Protein AF-0000000066467054 (afdb_homodimer)

InterPro domains:
  IPR029071 Ubiquitin-like domain superfamily [SSF54236] (4-83)

Secondary structure (DSSP, 8-state):
--------------EEEEEEEEEEEEEEEEEETT---TTHHHHHHHHHT--GGGEEEEETTEEPPTT--HHHHT--SEEEEEEEE----/--------------EEEEEEEEEEEEEEEEEETT---TTHHHHHHHHHT--GGGEEEEETTEEPPTT--HHHHT--SEEEEEEEE----

Foldseek 3Di:
DPPCCPVPPVPPDDDDDDDDDDDDPDDDDDDDQQDFCLCVLVVVCVVVVHDSVQKFKDFPNHGGDRNDGNVNVVHDDDGDIDMGRHDPD/DPPCCPVPPVPPDDDDDDDDDDDDPDDDDDDDQQDFCLCVLVVVCVVVVHDSVQKFKAFPPHGGDRNDGNVNVVHDDDGDIDMGRHPPD

pLDDT: mean 84.74, std 17.09, range [35.56, 97.69]

Radius of gyration: 24.25 Å; Cα contacts (8 Å, |Δi|>4): 343; chains: 2; bounding box: 46×92×59 Å

Solvent-accessible surface area (backbone atoms only — not comparable to full-atom values): 9944 Å² total; per-residue (Å²): 132,83,81,72,70,69,65,70,70,68,76,76,75,51,56,26,41,33,35,32,34,28,42,35,72,59,54,73,43,82,38,47,32,80,42,59,47,53,53,46,40,50,54,49,16,67,65,60,40,28,63,41,91,32,42,46,50,24,49,90,84,34,75,67,52,49,80,37,20,38,50,80,71,66,53,65,55,68,43,72,34,40,34,40,45,48,66,80,115,134,83,79,71,70,70,65,70,70,68,76,77,75,50,57,27,40,35,35,33,34,29,40,36,69,57,54,74,46,81,39,49,33,80,41,58,48,54,54,47,40,51,54,50,18,66,64,59,40,29,63,41,90,31,41,46,51,25,48,90,85,34,74,68,54,49,81,38,20,36,51,80,72,67,53,66,55,68,42,72,33,39,35,42,47,48,68,82,115

Organism: Caenorhabditis elegans (NCBI:txid6239)

Structure (mmCIF, N/CA/C/O backbone):
data_AF-0000000066467054-model_v1
#
loop_
_entity.id
_entity.type
_entity.pdbx_description
1 polymer 'Ubiquitin-like domain-containing protein'
#
loop_
_atom_site.group_PDB
_atom_site.id
_atom_site.type_symbol
_atom_site.label_atom_id
_atom_site.label_alt_id
_atom_site.label_comp_id
_atom_site.label_asym_id
_atom_site.label_entity_id
_atom_site.label_seq_id
_atom_site.pdbx_PDB_ins_code
_atom_site.Cartn_x
_atom_site.Cartn_y
_atom_site.Cartn_z
_atom_site.occupancy
_atom_site.B_iso_or_equiv
_atom_site.auth_seq_id
_atom_site.auth_comp_id
_atom_site.auth_asym_id
_atom_site.auth_atom_id
_atom_site.pdbx_PDB_model_num
ATOM 1 N N . MET A 1 1 ? -19.359 41.75 40.938 1 35.56 1 MET A N 1
ATOM 2 C CA . MET A 1 1 ? -19.5 40.594 40.094 1 35.56 1 MET A CA 1
ATOM 3 C C . MET A 1 1 ? -18.547 40.656 38.906 1 35.56 1 MET A C 1
ATOM 5 O O . MET A 1 1 ? -18.688 41.5 38.031 1 35.56 1 MET A O 1
ATOM 9 N N . SER A 1 2 ? -17.188 40.5 39.062 1 42.38 2 SER A N 1
ATOM 10 C CA . SER A 1 2 ? -16.062 40.438 38.125 1 42.38 2 SER A CA 1
ATOM 11 C C . SER A 1 2 ? -16.375 39.469 37 1 42.38 2 SER A C 1
ATOM 13 O O . SER A 1 2 ? -16.672 38.281 37.25 1 42.38 2 SER A O 1
ATOM 15 N N . ASN A 1 3 ? -17.141 39.812 35.906 1 42.34 3 ASN A N 1
ATOM 16 C CA . ASN A 1 3 ? -17.328 39.062 34.688 1 42.34 3 ASN A CA 1
ATOM 17 C C . ASN A 1 3 ? -16 38.438 34.219 1 42.34 3 ASN A C 1
ATOM 19 O O . ASN A 1 3 ? -15.141 39.156 33.688 1 42.34 3 ASN A O 1
ATOM 23 N N . ASN A 1 4 ? -15.359 37.688 34.938 1 46.06 4 ASN A N 1
ATOM 24 C CA . ASN A 1 4 ? -14.281 36.812 34.5 1 46.06 4 ASN A CA 1
ATOM 25 C C . ASN A 1 4 ? -14.617 36.156 33.156 1 46.06 4 ASN A C 1
ATOM 27 O O . ASN A 1 4 ? -15.273 35.094 33.125 1 46.06 4 ASN A O 1
ATOM 31 N N . ARG A 1 5 ? -14.984 36.844 32.125 1 46.72 5 ARG A N 1
ATOM 32 C CA . ARG A 1 5 ? -14.977 36.281 30.781 1 46.72 5 ARG A CA 1
ATOM 33 C C . ARG A 1 5 ? -13.711 35.469 30.547 1 46.72 5 ARG A C 1
ATOM 35 O O . ARG A 1 5 ? -12.625 36.031 30.375 1 46.72 5 ARG A O 1
ATOM 42 N N . ARG A 1 6 ? -13.383 34.531 31.375 1 46.06 6 ARG A N 1
ATOM 43 C CA . ARG A 1 6 ? -12.445 33.531 30.828 1 46.06 6 ARG A CA 1
ATOM 44 C C . ARG A 1 6 ? -12.633 33.375 29.328 1 46.06 6 ARG A C 1
ATOM 46 O O . ARG A 1 6 ? -13.656 32.875 28.875 1 46.06 6 ARG A O 1
ATOM 53 N N . GLY A 1 7 ? -12.383 34.406 28.578 1 43.75 7 GLY A N 1
ATOM 54 C CA . GLY A 1 7 ? -12.336 34.25 27.125 1 43.75 7 GLY A CA 1
ATOM 55 C C . GLY A 1 7 ? -12 32.844 26.703 1 43.75 7 GLY A C 1
ATOM 56 O O . GLY A 1 7 ? -10.992 32.281 27.141 1 43.75 7 GLY A O 1
ATOM 57 N N . ILE A 1 8 ? -12.914 31.938 26.719 1 48.22 8 ILE A N 1
ATOM 58 C CA . ILE A 1 8 ? -12.672 30.688 25.984 1 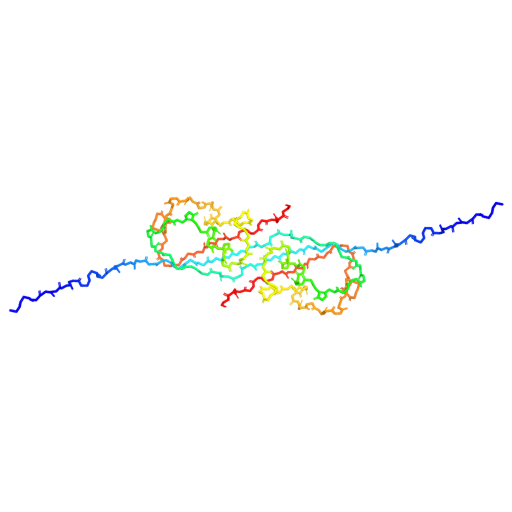48.22 8 ILE A CA 1
ATOM 59 C C . ILE A 1 8 ? -11.641 30.938 24.875 1 48.22 8 ILE A C 1
ATOM 61 O O . ILE A 1 8 ? -11.891 31.703 23.953 1 48.22 8 ILE A O 1
ATOM 65 N N . VAL A 1 9 ? -10.461 31.375 25.188 1 51.81 9 VAL A N 1
ATOM 66 C CA . VAL A 1 9 ? -9.461 31.281 24.125 1 51.81 9 VAL A CA 1
ATOM 67 C C . VAL A 1 9 ? -9.883 30.219 23.109 1 51.81 9 VAL A C 1
ATOM 69 O O . VAL A 1 9 ? -10 29.047 23.438 1 51.81 9 VAL A O 1
ATOM 72 N N . LYS A 1 10 ? -11 30.422 22.406 1 52.56 10 LYS A N 1
ATOM 73 C CA . LYS A 1 10 ? -11.32 29.578 21.25 1 52.56 10 LYS A CA 1
ATOM 74 C C . LYS A 1 10 ? -10.062 29 20.625 1 52.56 10 LYS A C 1
ATOM 76 O O . LYS A 1 10 ? -9.219 29.75 20.125 1 52.56 10 LYS A O 1
ATOM 81 N N . ASN A 1 11 ? -9.297 28.25 21.281 1 58.69 11 ASN A N 1
ATOM 82 C CA . ASN A 1 11 ? -8.227 27.484 20.641 1 58.69 11 ASN A CA 1
ATOM 83 C C . ASN A 1 11 ? -8.508 27.25 19.156 1 58.69 11 ASN A C 1
ATOM 85 O O . ASN A 1 11 ? -9.375 26.453 18.797 1 58.69 11 ASN A O 1
ATOM 89 N N . ASN A 1 12 ? -8.578 28.391 18.344 1 69.94 12 ASN A N 1
ATOM 90 C CA . ASN A 1 12 ? -8.773 28.406 16.906 1 69.94 12 ASN A CA 1
ATOM 91 C C . ASN A 1 12 ? -7.887 27.391 16.203 1 69.94 12 ASN A C 1
ATOM 93 O O . ASN A 1 12 ? -7.148 27.734 15.281 1 69.94 12 ASN A O 1
ATOM 97 N N . MET A 1 13 ? -7.715 26.359 16.828 1 85.69 13 MET A N 1
ATOM 98 C CA . MET A 1 13 ? -6.93 25.344 16.141 1 85.69 13 MET A CA 1
ATOM 99 C C . MET A 1 13 ? -7.602 24.922 14.836 1 85.69 13 MET A C 1
ATOM 101 O O . MET A 1 13 ? -8.789 24.609 14.82 1 85.69 13 MET A O 1
ATOM 105 N N . ARG A 1 14 ? -6.938 25.297 13.719 1 92.69 14 ARG A N 1
ATOM 106 C CA . ARG A 1 14 ? -7.398 24.844 12.406 1 92.69 14 ARG A CA 1
ATOM 107 C C . ARG A 1 14 ? -6.773 23.516 12.031 1 92.69 14 ARG A C 1
ATOM 109 O O . ARG A 1 14 ? -5.59 23.281 12.281 1 92.69 14 ARG A O 1
ATOM 116 N N . PHE A 1 15 ? -7.594 22.688 11.578 1 95.19 15 PHE A N 1
ATOM 117 C CA . PHE A 1 15 ? -7.145 21.359 11.188 1 95.19 15 PHE A CA 1
ATOM 118 C C . PHE A 1 15 ? -7.309 21.156 9.68 1 95.19 15 PHE A C 1
ATOM 120 O O . PHE A 1 15 ? -8.195 21.75 9.062 1 95.19 15 PHE A O 1
ATOM 127 N N . VAL A 1 16 ? -6.422 20.453 9.164 1 96.81 16 VAL A N 1
ATOM 128 C CA . VAL A 1 16 ? -6.469 20.062 7.766 1 96.81 16 VAL A CA 1
ATOM 129 C C . VAL A 1 16 ? -6.719 18.547 7.664 1 96.81 16 VAL A C 1
ATOM 131 O O . VAL A 1 16 ? -6.113 17.766 8.398 1 96.81 16 VAL A O 1
ATOM 134 N N . HIS A 1 17 ? -7.684 18.203 6.852 1 96.38 17 HIS A N 1
ATOM 135 C CA . HIS A 1 17 ? -7.98 16.812 6.535 1 96.38 17 HIS A CA 1
ATOM 136 C C . HIS A 1 17 ? -7.105 16.312 5.391 1 96.38 17 HIS A C 1
ATOM 138 O O . HIS A 1 17 ? -7.258 16.75 4.246 1 96.38 17 HIS A O 1
ATOM 144 N N . ILE A 1 18 ? -6.184 15.461 5.727 1 95.25 18 ILE A N 1
ATOM 145 C CA . ILE A 1 18 ? -5.309 14.93 4.688 1 95.25 18 ILE A CA 1
ATOM 146 C C . ILE A 1 18 ? -5.781 13.539 4.277 1 95.25 18 ILE A C 1
ATOM 148 O O . ILE A 1 18 ? -5.977 12.664 5.125 1 95.25 18 ILE A O 1
ATOM 152 N N . LYS A 1 19 ? -5.988 13.391 3.049 1 93.5 19 LYS A N 1
ATOM 153 C CA . LYS A 1 19 ? -6.316 12.102 2.447 1 93.5 19 LYS A CA 1
ATOM 154 C C . LYS A 1 19 ? -5.09 11.477 1.78 1 93.5 19 LYS A C 1
ATOM 156 O O . LYS A 1 19 ? -4.367 12.148 1.046 1 93.5 19 LYS A O 1
ATOM 161 N N . PHE A 1 20 ? -4.844 10.172 2.09 1 92.38 20 PHE A N 1
ATOM 162 C CA . PHE A 1 20 ? -3.707 9.469 1.506 1 92.38 20 PHE A CA 1
ATOM 163 C C . PHE A 1 20 ? -4.168 8.484 0.44 1 92.38 20 PHE A C 1
ATOM 165 O O . PHE A 1 20 ? -5.059 7.664 0.686 1 92.38 20 PHE A O 1
ATOM 172 N N . PHE A 1 21 ? -3.514 8.594 -0.689 1 89.19 21 PHE A N 1
ATOM 173 C CA . PHE A 1 21 ? -3.662 7.625 -1.769 1 89.19 21 PHE A CA 1
ATOM 174 C C . PHE A 1 21 ? -2.328 6.961 -2.09 1 89.19 21 PHE A C 1
ATOM 176 O O . PHE A 1 21 ? -1.274 7.598 -1.991 1 89.19 21 PHE A O 1
ATOM 183 N N . GLY A 1 22 ? -2.451 5.762 -2.41 1 85 22 GLY A N 1
ATOM 184 C CA . GLY A 1 22 ? -1.172 5.109 -2.643 1 85 22 GLY A CA 1
ATOM 185 C C . GLY A 1 22 ? -1.218 4.086 -3.762 1 85 22 GLY A C 1
ATOM 186 O O . GLY A 1 22 ? -2.299 3.654 -4.172 1 85 22 GLY A O 1
ATOM 187 N N . THR A 1 23 ? -0.08 3.932 -4.32 1 81.81 23 THR A N 1
ATOM 188 C CA . THR A 1 23 ? 0.139 2.881 -5.309 1 81.81 23 THR A CA 1
ATOM 189 C C . THR A 1 23 ? 1.236 1.926 -4.848 1 81.81 23 THR A C 1
ATOM 191 O O . THR A 1 23 ? 2.139 2.318 -4.105 1 81.81 23 THR A O 1
ATOM 194 N N . LEU A 1 24 ? 0.885 0.773 -4.871 1 76.75 24 LEU A N 1
ATOM 195 C CA . LEU A 1 24 ? 1.879 -0.29 -4.773 1 76.75 24 LEU A CA 1
ATOM 196 C C . LEU A 1 24 ? 2.287 -0.78 -6.16 1 76.75 24 LEU A C 1
ATOM 198 O O . LEU A 1 24 ? 1.43 -1.106 -6.984 1 76.75 24 LEU A O 1
ATOM 202 N N . GLU A 1 25 ? 3.625 -0.386 -6.555 1 72.38 25 GLU A N 1
ATOM 203 C CA . GLU A 1 25 ? 4.07 -0.904 -7.844 1 72.38 25 GLU A CA 1
ATOM 204 C C . GLU A 1 25 ? 5.086 -2.029 -7.668 1 72.38 25 GLU A C 1
ATOM 206 O O . GLU A 1 25 ? 6.082 -1.866 -6.965 1 72.38 25 GLU A O 1
ATOM 211 N N . VAL A 1 26 ? 4.918 -3.299 -8.055 1 67.69 26 VAL A N 1
ATOM 212 C CA . VAL A 1 26 ? 5.215 -4.586 -8.68 1 67.69 26 VAL A CA 1
ATOM 213 C C . VAL A 1 26 ? 5.738 -5.559 -7.621 1 67.69 26 VAL A C 1
ATOM 215 O O . VAL A 1 26 ? 6.852 -5.398 -7.117 1 67.69 26 VAL A O 1
ATOM 218 N N . LEU A 1 27 ? 5.43 -6.059 -6.562 1 80.19 27 LEU A N 1
ATOM 219 C CA . LEU A 1 27 ? 5.836 -7.301 -5.918 1 80.19 27 LEU A CA 1
ATOM 220 C C . LEU A 1 27 ? 5.641 -8.484 -6.852 1 80.19 27 LEU A C 1
ATOM 222 O O . LEU A 1 27 ? 4.668 -8.539 -7.609 1 80.19 27 LEU A O 1
ATOM 226 N N . HIS A 1 28 ? 6.633 -9.266 -6.938 1 89.31 28 HIS A N 1
ATOM 227 C CA . HIS A 1 28 ? 6.559 -10.43 -7.812 1 89.31 28 HIS A CA 1
ATOM 228 C C . HIS A 1 28 ? 6.535 -11.727 -7 1 89.31 28 HIS A C 1
ATOM 230 O O . HIS A 1 28 ? 7.043 -11.766 -5.879 1 89.31 28 HIS A O 1
ATOM 236 N N . SER A 1 29 ? 5.895 -12.602 -7.59 1 92.69 29 SER A N 1
ATOM 237 C CA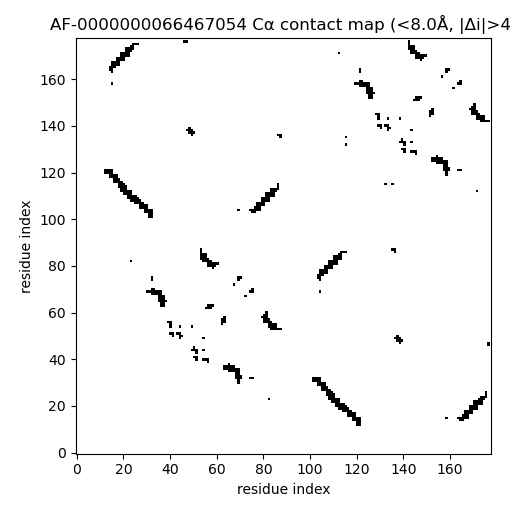 . SER A 1 29 ? 5.953 -13.969 -7.074 1 92.69 29 SER A CA 1
ATOM 238 C C . SER A 1 29 ? 6.098 -14.984 -8.203 1 92.69 29 SER A C 1
ATOM 240 O O . SER A 1 29 ? 5.488 -14.828 -9.266 1 92.69 29 SER A O 1
ATOM 242 N N . HIS A 1 30 ? 6.992 -15.898 -7.945 1 95.25 30 HIS A N 1
ATOM 243 C CA . HIS A 1 30 ? 7.059 -17.047 -8.836 1 95.25 30 HIS A CA 1
ATOM 244 C C . HIS A 1 30 ? 6.27 -18.234 -8.273 1 95.25 30 HIS A C 1
ATOM 246 O O . HIS A 1 30 ? 6.562 -18.719 -7.18 1 95.25 30 HIS A O 1
ATOM 252 N N . VAL A 1 31 ? 5.27 -18.594 -8.977 1 95.69 31 VAL A N 1
ATOM 253 C CA . VAL A 1 31 ? 4.395 -19.656 -8.492 1 95.69 31 VAL A CA 1
ATOM 254 C C . VAL A 1 31 ? 4.383 -20.812 -9.492 1 95.69 31 VAL A C 1
ATOM 256 O O . VAL A 1 31 ? 4.379 -20.594 -10.703 1 95.69 31 VAL A O 1
ATOM 259 N N . GLU A 1 32 ? 4.387 -22 -8.898 1 95.88 32 GLU A N 1
ATOM 260 C CA . GLU A 1 32 ? 4.234 -23.172 -9.766 1 95.88 32 GLU A CA 1
ATOM 261 C C . GLU A 1 32 ? 2.857 -23.188 -10.422 1 95.88 32 GLU A C 1
ATOM 263 O O . GLU A 1 32 ? 1.867 -22.766 -9.82 1 95.88 32 GLU A O 1
ATOM 268 N N . GLU A 1 33 ? 2.781 -23.766 -11.594 1 95.69 33 GLU A N 1
ATOM 269 C CA . GLU A 1 33 ? 1.567 -23.781 -12.406 1 95.69 33 GLU A CA 1
ATOM 270 C C . GLU A 1 33 ? 0.427 -24.484 -11.68 1 95.69 33 GLU A C 1
ATOM 272 O O . GLU A 1 33 ? -0.738 -24.125 -11.836 1 95.69 33 GLU A O 1
ATOM 277 N N . ASN A 1 34 ? 0.826 -25.438 -10.898 1 95.44 34 ASN A N 1
ATOM 278 C CA . ASN A 1 34 ? -0.2 -26.25 -10.242 1 95.44 34 ASN A CA 1
ATOM 279 C C . ASN A 1 34 ? -0.366 -25.859 -8.773 1 95.44 34 ASN A C 1
ATOM 281 O O . ASN A 1 34 ? -1.126 -26.5 -8.047 1 95.44 34 ASN A O 1
ATOM 285 N N . GLU A 1 35 ? 0.272 -24.766 -8.336 1 95.94 35 GLU A N 1
ATOM 286 C CA . GLU A 1 35 ? 0.149 -24.312 -6.953 1 95.94 35 GLU A CA 1
ATOM 287 C C . GLU A 1 35 ? -1.1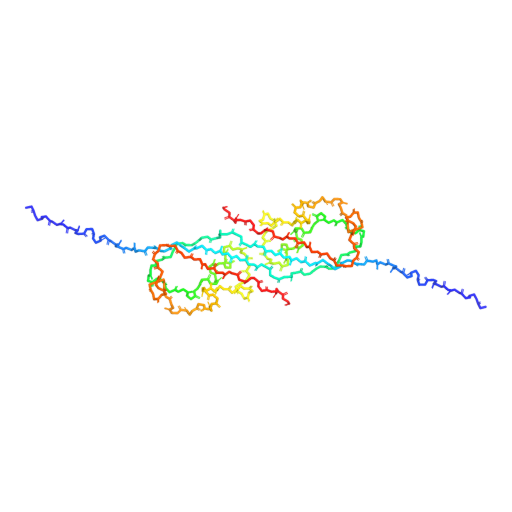9 -23.609 -6.719 1 95.94 35 GLU A C 1
ATOM 289 O O . GLU A 1 35 ? -1.581 -22.734 -7.48 1 95.94 35 GLU A O 1
ATOM 294 N N . LYS A 1 36 ? -1.923 -24.125 -5.758 1 97.69 36 LYS A N 1
ATOM 295 C CA . LYS A 1 36 ? -3.16 -23.453 -5.371 1 97.69 36 LYS A CA 1
ATOM 296 C C . LYS A 1 36 ? -2.887 -22.031 -4.887 1 97.69 36 LYS A C 1
ATOM 298 O O . LYS A 1 36 ? -1.907 -21.781 -4.176 1 97.69 36 LYS A O 1
ATOM 303 N N . LEU A 1 37 ? -3.791 -21.094 -5.207 1 97.06 37 LEU A N 1
ATOM 304 C CA . LEU A 1 37 ? -3.561 -19.672 -4.98 1 97.06 37 LEU A CA 1
ATOM 305 C C . LEU A 1 37 ? -4.301 -19.203 -3.738 1 97.06 37 LEU A C 1
ATOM 307 O O . LEU A 1 37 ? -4.465 -18 -3.535 1 97.06 37 LEU A O 1
ATOM 311 N N . GLY A 1 38 ? -4.727 -20.047 -2.924 1 96.38 38 GLY A N 1
ATOM 312 C CA . GLY A 1 38 ? -5.52 -19.719 -1.752 1 96.38 38 GLY A CA 1
ATOM 313 C C . GLY A 1 38 ? -4.758 -18.906 -0.724 1 96.38 38 GLY A C 1
ATOM 314 O O . GLY A 1 38 ? -5.359 -18.203 0.095 1 96.38 38 GLY A O 1
ATOM 315 N N . ARG A 1 39 ? -3.463 -18.984 -0.709 1 95.19 39 ARG A N 1
ATOM 316 C CA . ARG A 1 39 ? -2.646 -18.297 0.289 1 95.19 39 ARG A CA 1
ATOM 317 C C . ARG A 1 39 ? -2.006 -17.047 -0.293 1 95.19 39 ARG A C 1
ATOM 319 O O . ARG A 1 39 ? -1.144 -16.438 0.339 1 95.19 39 ARG A O 1
ATOM 326 N N . LEU A 1 40 ? -2.389 -16.641 -1.353 1 94.38 40 LEU A N 1
ATOM 327 C CA . LEU A 1 40 ? -1.744 -15.523 -2.023 1 94.38 40 LEU A CA 1
ATOM 328 C C . LEU A 1 40 ? -1.863 -14.25 -1.188 1 94.38 40 LEU A C 1
ATOM 330 O O . LEU A 1 40 ? -0.885 -13.516 -1.02 1 94.38 40 LEU A O 1
ATOM 334 N N . ASP A 1 41 ? -3.039 -14.031 -0.643 1 93.38 41 ASP A N 1
ATOM 335 C CA . ASP A 1 41 ? -3.242 -12.891 0.239 1 93.38 41 ASP A CA 1
ATOM 336 C C . ASP A 1 41 ? -2.232 -12.891 1.386 1 93.38 41 ASP A C 1
ATOM 338 O O . ASP A 1 41 ? -1.626 -11.867 1.689 1 93.38 41 ASP A O 1
ATOM 342 N N . LYS A 1 42 ? -2.102 -14.039 2.01 1 94.75 42 LYS A N 1
ATOM 343 C CA . LYS A 1 42 ? -1.175 -14.164 3.131 1 94.75 42 LYS A CA 1
ATOM 344 C C . LYS A 1 42 ? 0.267 -13.945 2.682 1 94.75 42 LYS A C 1
ATOM 346 O O . LYS A 1 42 ? 1.028 -13.242 3.35 1 94.75 42 LYS A O 1
ATOM 351 N N . ARG A 1 43 ? 0.638 -14.5 1.569 1 93.06 43 ARG A N 1
ATOM 352 C CA . ARG A 1 43 ? 1.993 -14.344 1.051 1 93.06 43 ARG A CA 1
ATOM 353 C C . ARG A 1 43 ? 2.312 -12.883 0.771 1 93.06 43 ARG A C 1
ATOM 355 O O . ARG A 1 43 ? 3.398 -12.406 1.104 1 93.06 43 ARG A O 1
ATOM 362 N N . ILE A 1 44 ? 1.324 -12.266 0.151 1 91.81 44 ILE A N 1
ATOM 363 C CA . ILE A 1 44 ? 1.52 -10.852 -0.155 1 91.81 44 ILE A CA 1
ATOM 364 C C . ILE A 1 44 ? 1.607 -10.047 1.142 1 91.81 44 ILE A C 1
ATOM 366 O O . ILE A 1 44 ? 2.449 -9.156 1.271 1 91.81 44 ILE A O 1
ATOM 370 N N . SER A 1 45 ? 0.729 -10.344 2.066 1 91.5 45 SER A N 1
ATOM 371 C CA . SER A 1 45 ? 0.727 -9.68 3.369 1 91.5 45 SER A CA 1
ATOM 372 C C . SER A 1 45 ? 2.1 -9.75 4.027 1 91.5 45 SER A C 1
ATOM 374 O O . SER A 1 45 ? 2.582 -8.758 4.578 1 91.5 45 SER A O 1
ATOM 376 N N . GLU A 1 46 ? 2.764 -10.906 3.969 1 89.44 46 GLU A N 1
ATOM 377 C CA . GLU A 1 46 ? 4.082 -11.117 4.555 1 89.44 46 GLU A CA 1
ATOM 378 C C . GLU A 1 46 ? 5.148 -10.297 3.824 1 89.44 46 GLU A C 1
ATOM 380 O O . GLU A 1 46 ? 6.07 -9.773 4.449 1 89.44 46 GLU A O 1
ATOM 385 N N . LYS A 1 47 ? 4.949 -10.195 2.607 1 86.25 47 LYS A N 1
ATOM 386 C CA . LYS A 1 47 ? 5.941 -9.477 1.81 1 86.25 47 LYS A CA 1
ATOM 387 C C . LYS A 1 47 ? 5.855 -7.973 2.049 1 86.25 47 LYS A C 1
ATOM 389 O O . LYS A 1 47 ? 6.879 -7.289 2.109 1 86.25 47 LYS A O 1
ATOM 394 N N . ILE A 1 48 ? 4.684 -7.426 2.23 1 83.06 48 ILE A N 1
ATOM 395 C CA . ILE A 1 48 ? 4.559 -5.977 2.336 1 83.06 48 ILE A CA 1
ATOM 396 C C . ILE A 1 48 ? 4.461 -5.57 3.807 1 83.06 48 ILE A C 1
ATOM 398 O O . ILE A 1 48 ? 4.598 -4.391 4.141 1 83.06 48 ILE A O 1
ATOM 402 N N . GLY A 1 49 ? 4.129 -6.535 4.598 1 83.69 49 GLY A N 1
ATOM 403 C CA . GLY A 1 49 ? 4.035 -6.238 6.016 1 83.69 49 GLY A CA 1
ATOM 404 C C . GLY A 1 49 ? 2.674 -5.711 6.43 1 83.69 49 GLY A C 1
ATOM 405 O O . GLY A 1 49 ? 2.576 -4.852 7.305 1 83.69 49 GLY A O 1
ATOM 406 N N . VAL A 1 50 ? 1.688 -5.961 5.766 1 86.12 50 VAL A N 1
ATOM 407 C CA . VAL A 1 50 ? 0.311 -5.613 6.094 1 86.12 50 VAL A CA 1
ATOM 408 C C . VAL A 1 50 ? -0.472 -6.875 6.445 1 86.12 50 VAL A C 1
ATOM 410 O O . VAL A 1 50 ? -0.335 -7.902 5.781 1 86.12 50 VAL A O 1
ATOM 413 N N . ASP A 1 51 ? -1.283 -6.699 7.531 1 89.81 51 ASP A N 1
ATOM 414 C CA . ASP A 1 51 ? -2.08 -7.855 7.93 1 89.81 51 ASP A CA 1
ATOM 415 C C . ASP A 1 51 ? -2.969 -8.328 6.781 1 89.81 51 ASP A C 1
ATOM 417 O O . ASP A 1 51 ? -3.576 -7.516 6.082 1 89.81 51 ASP A O 1
ATOM 421 N N . ALA A 1 52 ? -3.098 -9.633 6.625 1 92.25 52 ALA A N 1
ATOM 422 C CA . ALA A 1 52 ? -3.822 -10.25 5.52 1 92.25 52 ALA A CA 1
ATOM 423 C C . ALA A 1 52 ? -5.293 -9.844 5.527 1 92.25 52 ALA A C 1
ATOM 425 O O . ALA A 1 52 ? -5.934 -9.789 4.477 1 92.25 52 ALA A O 1
ATOM 426 N N . LYS A 1 53 ? -5.746 -9.531 6.73 1 90.25 53 LYS A N 1
ATOM 427 C CA . LYS A 1 53 ? -7.156 -9.164 6.836 1 90.25 53 LYS A CA 1
ATOM 428 C C . LYS A 1 53 ? -7.434 -7.828 6.148 1 90.25 53 LYS A C 1
ATOM 430 O O . LYS A 1 53 ? -8.586 -7.496 5.871 1 90.25 53 LYS A O 1
ATOM 435 N N . PHE A 1 54 ? -6.395 -7.059 5.867 1 87.12 54 PHE A N 1
ATOM 436 C CA . PHE A 1 54 ? -6.551 -5.75 5.234 1 87.12 54 PHE A CA 1
ATOM 437 C C . PHE A 1 54 ? -6.129 -5.805 3.771 1 87.12 54 PHE A C 1
ATOM 439 O O . PHE A 1 54 ? -5.984 -4.766 3.123 1 87.12 54 PHE A O 1
ATOM 446 N N . ILE A 1 55 ? -5.887 -6.98 3.27 1 89.25 55 ILE A N 1
ATOM 447 C CA . ILE A 1 55 ? -5.41 -7.141 1.901 1 89.25 55 ILE A CA 1
ATOM 448 C C . ILE A 1 55 ? -6.379 -8.016 1.113 1 89.25 55 ILE A C 1
ATOM 450 O O . ILE A 1 55 ? -6.859 -9.031 1.621 1 89.25 55 ILE A O 1
ATOM 454 N N . ARG A 1 56 ? -6.684 -7.621 -0.069 1 91.56 56 ARG A N 1
ATOM 455 C CA . ARG A 1 56 ? -7.414 -8.461 -1.014 1 91.56 56 ARG A CA 1
ATOM 456 C C . ARG A 1 56 ? -6.691 -8.531 -2.355 1 91.56 56 ARG A C 1
ATOM 458 O O . ARG A 1 56 ? -6.387 -7.5 -2.957 1 91.56 56 ARG A O 1
ATOM 465 N N . VAL A 1 57 ? -6.398 -9.688 -2.787 1 94.44 57 VAL A N 1
ATOM 466 C CA . VAL A 1 57 ? -5.781 -9.922 -4.09 1 94.44 57 VAL A CA 1
ATOM 467 C C . VAL A 1 57 ? -6.852 -10.344 -5.098 1 94.44 57 VAL A C 1
ATOM 469 O O . VAL A 1 57 ? -7.664 -11.227 -4.816 1 94.44 57 VAL A O 1
ATOM 472 N N . THR A 1 58 ? -6.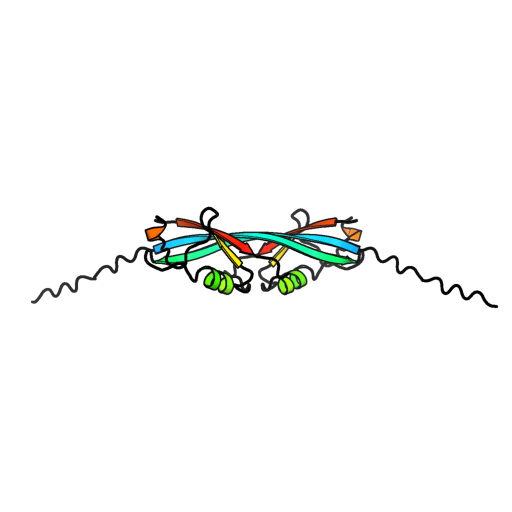891 -9.766 -6.215 1 95.75 58 THR A N 1
ATOM 473 C CA . THR A 1 58 ? -7.855 -10.078 -7.262 1 95.75 58 THR A CA 1
ATOM 474 C C . THR A 1 58 ? -7.152 -10.281 -8.602 1 95.75 58 THR A C 1
ATOM 476 O O . THR A 1 58 ? -6.043 -9.781 -8.805 1 95.75 58 THR A O 1
ATOM 479 N N . TYR A 1 59 ? -7.691 -11.094 -9.438 1 96.56 59 TYR A N 1
ATOM 480 C CA . TYR A 1 59 ? -7.281 -11.312 -10.82 1 96.56 59 TYR A CA 1
ATOM 481 C C . TYR A 1 59 ? -8.406 -10.953 -11.789 1 96.56 59 TYR A C 1
ATOM 483 O O . TYR A 1 59 ? -9.508 -11.508 -11.703 1 96.56 59 TYR A O 1
ATOM 491 N N . ASN A 1 60 ? -8.023 -10.039 -12.594 1 95.12 60 ASN A N 1
ATOM 492 C CA . ASN A 1 60 ? -9.039 -9.539 -13.516 1 95.12 60 ASN A CA 1
ATOM 493 C C . ASN A 1 60 ? -10.289 -9.07 -12.766 1 95.12 60 ASN A C 1
ATOM 495 O O . ASN A 1 60 ? -11.406 -9.336 -13.195 1 95.12 60 ASN A O 1
ATOM 499 N N . GLY A 1 61 ? -10.055 -8.539 -11.68 1 93.31 61 GLY A N 1
ATOM 500 C CA . GLY A 1 61 ? -11.117 -7.906 -10.922 1 93.31 61 GLY A CA 1
ATOM 501 C C . GLY A 1 61 ? -11.914 -8.891 -10.078 1 93.31 61 GLY A C 1
ATOM 502 O O . GLY A 1 61 ? -12.812 -8.484 -9.328 1 93.31 61 GLY A O 1
ATOM 503 N N . ARG A 1 62 ? -11.648 -10.086 -10.141 1 94.81 62 ARG A N 1
ATOM 504 C CA . ARG A 1 62 ? -12.367 -11.109 -9.383 1 94.81 62 ARG A CA 1
ATOM 505 C C . ARG A 1 62 ? -11.492 -11.664 -8.258 1 94.81 62 ARG A C 1
ATOM 507 O O . ARG A 1 62 ? -10.281 -11.82 -8.422 1 94.81 62 ARG A O 1
ATOM 514 N N . PRO A 1 63 ? -12.18 -11.992 -7.148 1 94.75 63 PRO A N 1
ATOM 515 C CA . PRO A 1 63 ? -11.422 -12.68 -6.098 1 94.75 63 PRO A CA 1
ATOM 516 C C . PRO A 1 63 ? -10.875 -14.031 -6.551 1 94.75 63 PRO A C 1
ATOM 518 O O . PRO A 1 63 ? -11.469 -14.688 -7.406 1 94.75 63 PRO A O 1
ATOM 521 N N . ILE A 1 64 ? -9.781 -14.297 -5.988 1 94.75 64 ILE A N 1
ATOM 522 C CA . ILE A 1 64 ? -9.148 -15.562 -6.344 1 94.75 64 ILE A CA 1
ATOM 523 C C . ILE A 1 64 ? -9.773 -16.688 -5.531 1 94.75 64 ILE A C 1
ATOM 525 O O . ILE A 1 64 ? -9.898 -16.594 -4.309 1 94.75 64 ILE A O 1
ATOM 529 N N . ASP A 1 65 ? -10.242 -17.719 -6.219 1 95.94 65 ASP A N 1
ATOM 530 C CA . ASP A 1 65 ? -10.688 -18.922 -5.535 1 95.94 65 ASP A CA 1
ATOM 531 C C . ASP A 1 65 ? -9.508 -19.688 -4.945 1 95.94 65 ASP A C 1
ATOM 533 O O . ASP A 1 65 ? -8.492 -19.891 -5.613 1 95.94 65 ASP A O 1
ATOM 537 N N . PRO A 1 66 ? -9.609 -20.125 -3.666 1 96.19 66 PRO A N 1
ATOM 538 C CA . PRO A 1 66 ? -8.5 -20.828 -3.012 1 96.19 66 PRO A CA 1
ATOM 539 C C . PRO A 1 66 ? -8.055 -22.062 -3.773 1 96.19 66 PRO A C 1
ATOM 541 O O . PRO A 1 66 ? -6.902 -22.484 -3.658 1 96.19 66 PRO A O 1
ATOM 544 N N . MET A 1 67 ? -8.891 -22.688 -4.594 1 97.25 67 MET A N 1
ATOM 545 C CA . MET A 1 67 ? -8.57 -23.906 -5.316 1 97.25 67 MET A CA 1
ATOM 546 C C . MET A 1 67 ? -8.039 -23.594 -6.711 1 97.25 67 MET A C 1
ATOM 548 O O . MET A 1 67 ? -7.551 -24.484 -7.406 1 97.25 67 MET A O 1
ATOM 552 N N . ASP A 1 68 ? -8.055 -22.359 -7.07 1 97.25 68 ASP A N 1
ATOM 553 C CA . ASP A 1 68 ? -7.535 -21.969 -8.375 1 97.25 68 ASP A CA 1
ATOM 554 C C . ASP A 1 68 ? -6.02 -22.125 -8.438 1 97.25 68 ASP A C 1
ATOM 556 O O . ASP A 1 68 ? -5.332 -21.984 -7.422 1 97.25 68 ASP A O 1
ATOM 560 N N . THR A 1 69 ? -5.539 -22.484 -9.508 1 97.19 69 THR A N 1
ATOM 561 C CA . THR A 1 69 ? -4.121 -22.547 -9.836 1 97.19 69 THR A CA 1
ATOM 562 C C . THR A 1 69 ? -3.814 -21.672 -11.055 1 97.19 69 THR A C 1
ATOM 564 O O . THR A 1 69 ? -4.723 -21.297 -11.797 1 97.19 69 THR A O 1
ATOM 567 N N . PRO A 1 70 ? -2.549 -21.344 -11.242 1 96.81 70 PRO A N 1
ATOM 568 C CA . PRO A 1 70 ? -2.219 -20.641 -12.492 1 96.81 70 PRO A CA 1
ATOM 569 C C . PRO A 1 70 ? -2.715 -21.391 -13.727 1 96.81 70 PRO A C 1
ATOM 571 O O . PRO A 1 70 ? -3.234 -20.781 -14.656 1 96.81 70 PRO A O 1
ATOM 574 N N . TYR A 1 71 ? -2.623 -22.672 -13.68 1 96 71 TYR A N 1
ATOM 575 C CA . TYR A 1 71 ? -3.074 -23.5 -14.797 1 96 71 TYR A CA 1
ATOM 576 C C . TYR A 1 71 ? -4.578 -23.344 -15.008 1 96 71 TYR A C 1
ATOM 578 O O . TYR A 1 71 ? -5.031 -23.125 -16.125 1 96 71 TYR A O 1
ATOM 586 N N . SER A 1 72 ? -5.352 -23.5 -13.906 1 96.81 72 SER A N 1
ATOM 587 C CA . SER A 1 72 ? -6.805 -23.422 -14.008 1 96.81 72 SER A CA 1
ATOM 588 C C . SER A 1 72 ? -7.258 -22.047 -14.469 1 96.81 72 SER A C 1
ATOM 590 O O . SER A 1 72 ? -8.328 -21.906 -15.062 1 96.81 72 SER A O 1
ATOM 592 N N . LEU A 1 73 ? -6.441 -21.016 -14.133 1 96.5 73 LEU A N 1
ATOM 593 C CA . LEU A 1 73 ? -6.766 -19.656 -14.523 1 96.5 73 LEU A CA 1
ATOM 594 C C . LEU A 1 73 ? -6.258 -19.359 -15.93 1 96.5 73 LEU A C 1
ATOM 596 O O . LEU A 1 73 ? -6.547 -18.297 -16.5 1 96.5 73 LEU A O 1
ATOM 600 N N . GLY A 1 74 ? -5.457 -20.281 -16.484 1 95.75 74 GLY A N 1
ATOM 601 C CA . GLY A 1 74 ? -4.938 -20.125 -17.844 1 95.75 74 GLY A CA 1
ATOM 602 C C . GLY A 1 74 ? -3.748 -19.188 -17.922 1 95.75 74 GLY A C 1
ATOM 603 O O . GLY A 1 74 ? -3.539 -18.516 -18.938 1 95.75 74 GLY A O 1
ATOM 604 N N . LEU A 1 75 ? -3.006 -19.141 -16.797 1 95.5 75 LEU A N 1
ATOM 605 C CA . LEU A 1 75 ? -1.833 -18.266 -16.75 1 95.5 75 LEU A CA 1
ATOM 606 C C . LEU A 1 75 ? -0.612 -18.984 -17.328 1 95.5 75 LEU A C 1
ATOM 608 O O . LEU A 1 75 ? -0.408 -20.172 -17.078 1 95.5 75 LEU A O 1
ATOM 612 N N . SER A 1 76 ? 0.108 -18.406 -18.172 1 89.38 76 SER A N 1
ATOM 613 C CA . SER A 1 76 ? 1.21 -19.109 -18.812 1 89.38 76 SER A CA 1
ATOM 614 C C . SER A 1 76 ? 2.557 -18.516 -18.422 1 89.38 76 SER A C 1
ATOM 616 O O . SER A 1 76 ? 3.449 -19.234 -17.969 1 89.38 76 SER A O 1
ATOM 618 N N . HIS A 1 77 ? 2.863 -17.328 -18.641 1 93.44 77 HIS A N 1
ATOM 619 C CA . HIS A 1 77 ? 4.184 -16.75 -18.375 1 93.44 77 HIS A CA 1
ATOM 620 C C . HIS A 1 77 ? 4.117 -15.664 -17.312 1 93.44 77 HIS A C 1
ATOM 622 O O . HIS A 1 77 ? 4.695 -15.805 -16.234 1 93.44 77 HIS A O 1
ATOM 628 N N . THR A 1 78 ? 3.506 -14.742 -17.609 1 95.38 78 THR A N 1
ATOM 629 C CA . THR A 1 78 ? 3.389 -13.602 -16.703 1 95.38 78 THR A CA 1
ATOM 630 C C . THR A 1 78 ? 1.927 -13.203 -16.531 1 95.38 78 THR A C 1
ATOM 632 O O . THR A 1 78 ? 1.146 -13.234 -17.484 1 95.38 78 THR A O 1
ATOM 635 N N . ALA A 1 79 ? 1.609 -12.977 -15.25 1 95.25 79 ALA A N 1
ATOM 636 C CA . ALA A 1 79 ? 0.261 -12.508 -14.945 1 95.25 79 ALA A CA 1
ATOM 637 C C . ALA A 1 79 ? 0.3 -11.305 -14.008 1 95.25 79 ALA A C 1
ATOM 639 O O . ALA A 1 79 ? 1.216 -11.172 -13.188 1 95.25 79 ALA A O 1
ATOM 640 N N . ASN A 1 80 ? -0.75 -10.453 -14.227 1 95.12 80 ASN A N 1
ATOM 641 C CA . ASN A 1 80 ? -0.888 -9.273 -13.375 1 95.12 80 ASN A CA 1
ATOM 642 C C . ASN A 1 80 ? -2.035 -9.438 -12.375 1 95.12 80 ASN A C 1
ATOM 644 O O . ASN A 1 80 ? -3.174 -9.688 -12.773 1 95.12 80 ASN A O 1
ATOM 648 N N . PHE A 1 81 ? -1.703 -9.273 -11.164 1 95.44 81 PHE A N 1
ATOM 649 C CA . PHE A 1 81 ? -2.695 -9.305 -10.102 1 95.44 81 PHE A CA 1
ATOM 650 C C . PHE 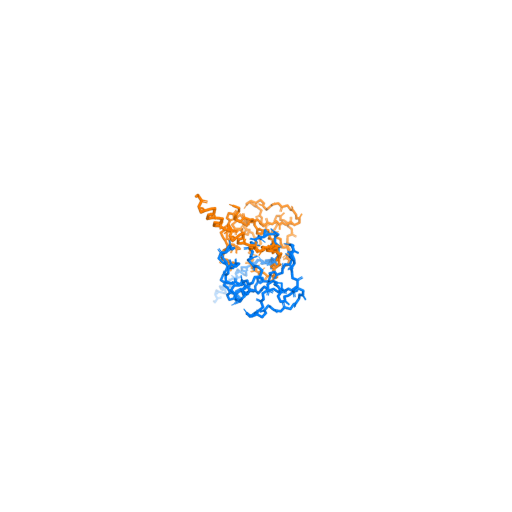A 1 81 ? -2.826 -7.945 -9.43 1 95.44 81 PHE A C 1
ATOM 652 O O . PHE A 1 81 ? -1.907 -7.125 -9.5 1 95.44 81 PHE A O 1
ATOM 659 N N . HIS A 1 82 ? -3.982 -7.746 -8.859 1 93.81 82 HIS A N 1
ATOM 660 C CA . HIS A 1 82 ? -4.25 -6.488 -8.18 1 93.81 82 HIS A CA 1
ATOM 661 C C . HIS A 1 82 ? -4.379 -6.695 -6.672 1 93.81 82 HIS A C 1
ATOM 663 O O . HIS A 1 82 ? -4.996 -7.664 -6.227 1 93.81 82 HIS A O 1
ATOM 669 N N . VAL A 1 83 ? -3.762 -5.773 -5.961 1 92.31 83 VAL A N 1
ATOM 670 C CA . VAL A 1 83 ? -3.814 -5.809 -4.504 1 92.31 83 VAL A CA 1
ATOM 671 C C . VAL A 1 83 ? -4.535 -4.57 -3.982 1 92.31 83 VAL A C 1
ATOM 673 O O . VAL A 1 83 ? -4.133 -3.439 -4.273 1 92.31 83 VAL A O 1
ATOM 676 N N . ASP A 1 84 ? -5.605 -4.816 -3.232 1 89.12 84 ASP A N 1
ATOM 677 C CA . ASP A 1 84 ? -6.273 -3.75 -2.49 1 89.12 84 ASP A CA 1
ATOM 678 C C . ASP A 1 84 ? -5.883 -3.781 -1.015 1 89.12 84 ASP A C 1
ATOM 680 O O . ASP A 1 84 ? -5.996 -4.82 -0.36 1 89.12 84 ASP A O 1
ATOM 684 N N . ILE A 1 85 ? -5.254 -2.77 -0.572 1 86.25 85 ILE A N 1
ATOM 685 C CA . ILE A 1 85 ? -5.012 -2.611 0.858 1 86.25 85 ILE A CA 1
ATOM 686 C C . ILE A 1 85 ? -6.195 -1.888 1.502 1 86.25 85 ILE A C 1
ATOM 688 O O . ILE A 1 85 ? -6.445 -0.716 1.212 1 86.25 85 ILE A O 1
ATOM 692 N N . LEU A 1 86 ? -6.945 -2.578 2.287 1 77 86 LEU A N 1
ATOM 693 C CA . LEU A 1 86 ? -8.203 -2.135 2.871 1 77 86 LEU A CA 1
ATOM 694 C C . LEU A 1 86 ? -7.965 -1.373 4.172 1 77 86 LEU A C 1
ATOM 696 O O . LEU A 1 86 ? -6.906 -1.509 4.789 1 77 86 LEU A O 1
ATOM 700 N N . LYS A 1 87 ? -8.719 -0.285 4.461 1 66.19 87 LYS A N 1
ATOM 701 C CA . LYS A 1 87 ? -8.633 0.572 5.641 1 66.19 87 LYS A CA 1
ATOM 702 C C . LYS A 1 87 ? -8.633 -0.256 6.922 1 66.19 87 LYS A C 1
ATOM 704 O O . LYS A 1 87 ? -9.375 -1.233 7.039 1 66.19 87 LYS A O 1
ATOM 709 N N . ASN A 1 88 ? -7.324 -0.201 7.66 1 54.97 88 ASN A N 1
ATOM 710 C CA . ASN A 1 88 ? -7.57 -0.549 9.055 1 54.97 88 ASN A CA 1
ATOM 711 C C . ASN A 1 88 ? -8.672 0.315 9.656 1 54.97 88 ASN A C 1
ATOM 713 O O . ASN A 1 88 ? -8.539 1.537 9.742 1 54.97 88 ASN A O 1
ATOM 717 N N . CYS A 1 89 ? -9.828 0.318 9.086 1 40.59 89 CYS A N 1
ATOM 718 C CA . CYS A 1 89 ? -10.766 1.188 9.789 1 40.59 89 CYS A CA 1
ATOM 719 C C . CYS A 1 89 ? -10.914 0.763 11.25 1 40.59 89 CYS A C 1
ATOM 721 O O . CYS A 1 89 ? -10.867 -0.429 11.555 1 40.59 89 CYS A O 1
ATOM 723 N N . MET B 1 1 ? 27.141 -52.781 -19.156 1 35.91 1 MET B N 1
ATOM 724 C CA . MET B 1 1 ? 27.047 -51.344 -18.797 1 35.91 1 MET B CA 1
ATOM 725 C C . MET B 1 1 ? 25.609 -50.844 -18.922 1 35.91 1 MET B C 1
ATOM 727 O O . MET B 1 1 ? 25.062 -50.812 -20.016 1 35.91 1 MET B O 1
ATOM 731 N N . SER B 1 2 ? 24.656 -51.219 -18 1 42.03 2 SER B N 1
ATOM 732 C CA . SER B 1 2 ? 23.266 -50.812 -17.797 1 42.03 2 SER B CA 1
ATOM 733 C C . SER B 1 2 ? 23.125 -49.281 -17.875 1 42.03 2 SER B C 1
ATOM 735 O O . SER B 1 2 ? 23.781 -48.562 -17.141 1 42.03 2 SER B O 1
ATOM 737 N N . ASN B 1 3 ? 23.031 -48.625 -19.078 1 42.88 3 ASN B N 1
ATOM 738 C CA . ASN B 1 3 ? 22.656 -47.219 -19.281 1 42.88 3 ASN B CA 1
ATOM 739 C C . ASN B 1 3 ? 21.531 -46.812 -18.344 1 42.88 3 ASN B C 1
ATOM 741 O O . ASN B 1 3 ? 20.359 -47.125 -18.594 1 42.88 3 ASN B O 1
ATOM 745 N N . ASN B 1 4 ? 21.641 -46.938 -17.109 1 45.72 4 ASN B N 1
ATOM 746 C CA . ASN B 1 4 ? 20.766 -46.312 -16.141 1 45.72 4 ASN B CA 1
ATOM 747 C C . ASN B 1 4 ? 20.438 -44.875 -16.547 1 45.72 4 ASN B C 1
ATOM 749 O O . ASN B 1 4 ? 21.219 -43.969 -16.266 1 45.72 4 ASN B O 1
ATOM 753 N N . ARG B 1 5 ? 19.969 -44.562 -17.719 1 46.31 5 ARG B N 1
ATOM 754 C CA . ARG B 1 5 ? 19.344 -43.281 -18 1 46.31 5 ARG B CA 1
ATOM 755 C C . ARG B 1 5 ? 18.438 -42.844 -16.859 1 46.31 5 ARG B C 1
ATOM 757 O O . ARG B 1 5 ? 17.344 -43.406 -16.688 1 46.31 5 ARG B O 1
ATOM 764 N N . ARG B 1 6 ? 18.906 -42.844 -15.617 1 46.16 6 ARG B N 1
ATOM 765 C CA . ARG B 1 6 ? 18.125 -42.031 -14.695 1 46.16 6 ARG B CA 1
ATOM 766 C C . ARG B 1 6 ? 17.484 -40.844 -15.422 1 46.16 6 ARG B C 1
ATOM 768 O O . ARG B 1 6 ? 18.172 -39.938 -15.875 1 46.16 6 ARG B O 1
ATOM 775 N N . GLY B 1 7 ? 16.609 -41.125 -16.344 1 43.62 7 GLY B N 1
ATOM 776 C CA . GLY B 1 7 ? 15.82 -40.031 -16.906 1 43.62 7 GLY B CA 1
ATOM 777 C C . GLY B 1 7 ? 15.703 -38.844 -15.984 1 43.62 7 GLY B C 1
ATOM 778 O O . GLY B 1 7 ? 15.281 -38.969 -14.836 1 43.62 7 GLY B O 1
ATOM 779 N N . ILE B 1 8 ? 16.672 -38 -15.875 1 48.22 8 ILE B N 1
ATOM 780 C CA . ILE B 1 8 ? 16.406 -36.719 -15.258 1 48.22 8 ILE B CA 1
ATOM 781 C C . ILE B 1 8 ? 14.93 -36.375 -15.391 1 48.22 8 ILE B C 1
ATOM 783 O O . ILE B 1 8 ? 14.414 -36.219 -16.5 1 48.22 8 ILE B O 1
ATOM 787 N N . VAL B 1 9 ? 14.047 -37.156 -14.859 1 51.59 9 VAL B N 1
ATOM 788 C CA . VAL B 1 9 ? 12.703 -36.594 -14.773 1 51.59 9 VAL B CA 1
ATOM 789 C C . VAL B 1 9 ? 12.766 -35.062 -14.812 1 51.59 9 VAL B C 1
ATOM 791 O O . VAL B 1 9 ? 13.344 -34.438 -13.922 1 51.59 9 VAL B O 1
ATOM 794 N N . LYS B 1 10 ? 13.203 -34.469 -15.906 1 52.31 10 LYS B N 1
ATOM 795 C CA . LYS B 1 10 ? 13.062 -33.031 -16.094 1 52.31 10 LYS B CA 1
ATOM 796 C C . LYS B 1 10 ? 11.875 -32.469 -15.312 1 52.31 10 LYS B C 1
ATOM 798 O O . LYS B 1 10 ? 10.727 -32.844 -15.57 1 52.31 10 LYS B O 1
ATOM 803 N N . ASN B 1 11 ? 11.852 -32.562 -14.047 1 58.53 11 ASN B N 1
ATOM 804 C CA . ASN B 1 11 ? 10.859 -31.844 -13.25 1 58.53 11 ASN B CA 1
ATOM 805 C C . ASN B 1 11 ? 10.328 -30.625 -13.984 1 58.53 11 ASN B C 1
ATOM 807 O O . ASN B 1 11 ? 11.031 -29.609 -14.117 1 58.53 11 ASN B O 1
ATOM 811 N N . ASN B 1 12 ? 9.641 -30.844 -15.172 1 70.38 12 ASN B N 1
ATOM 812 C CA . ASN B 1 12 ? 9.008 -29.844 -16 1 70.38 12 ASN B CA 1
ATOM 813 C C . ASN B 1 12 ? 8.188 -28.859 -15.172 1 70.38 12 ASN B C 1
ATOM 815 O O . ASN B 1 12 ? 6.992 -28.688 -15.398 1 70.38 12 ASN B O 1
ATOM 819 N N . MET B 1 13 ? 8.68 -28.594 -14.086 1 86.12 13 MET B N 1
ATOM 820 C CA . MET B 1 13 ? 7.945 -27.609 -13.305 1 86.12 13 MET B CA 1
ATOM 821 C C . MET B 1 13 ? 7.867 -26.281 -14.047 1 86.12 13 MET B C 1
ATOM 823 O O . MET B 1 13 ? 8.883 -25.766 -14.516 1 86.12 13 MET B O 1
ATOM 827 N N . ARG B 1 14 ? 6.633 -25.938 -14.461 1 92.69 14 ARG B N 1
ATOM 828 C CA . ARG B 1 14 ? 6.383 -24.625 -15.062 1 92.69 14 ARG B CA 1
ATOM 829 C C . ARG B 1 14 ? 6.02 -23.594 -14.008 1 92.69 14 ARG B C 1
ATOM 831 O O . ARG B 1 14 ? 5.285 -23.891 -13.062 1 92.69 14 ARG B O 1
ATOM 838 N N . PHE B 1 15 ? 6.629 -22.5 -14.133 1 95.31 15 PHE B N 1
ATOM 839 C CA . PHE B 1 15 ? 6.391 -21.406 -13.188 1 95.31 15 PHE B CA 1
ATOM 840 C C . PHE B 1 15 ? 5.738 -20.234 -13.891 1 95.31 15 PHE B C 1
ATOM 842 O O . PHE B 1 15 ? 5.949 -20.016 -15.086 1 95.31 15 PHE B O 1
ATOM 849 N N . VAL B 1 16 ? 4.93 -19.625 -13.18 1 96.88 16 VAL B N 1
ATOM 850 C CA . VAL B 1 16 ? 4.285 -18.391 -13.633 1 96.88 16 VAL B CA 1
ATOM 851 C C . VAL B 1 16 ? 4.805 -17.203 -12.812 1 96.88 16 VAL B C 1
ATOM 853 O O . VAL B 1 16 ? 4.941 -17.297 -11.594 1 96.88 16 VAL B O 1
ATOM 856 N N . HIS B 1 17 ? 5.203 -16.172 -13.523 1 96.5 17 HIS B N 1
ATOM 857 C CA . HIS B 1 17 ? 5.617 -14.914 -12.922 1 96.5 17 HIS B CA 1
ATOM 858 C C . HIS B 1 17 ? 4.414 -14.016 -12.656 1 96.5 17 HIS B C 1
ATOM 860 O O . HIS B 1 17 ? 3.779 -13.523 -13.594 1 96.5 17 HIS B O 1
ATOM 866 N N . ILE B 1 18 ? 4.102 -13.875 -11.398 1 95.44 18 ILE B N 1
ATOM 867 C CA . ILE B 1 18 ? 2.969 -13.023 -11.055 1 95.44 18 ILE B CA 1
ATOM 868 C C . ILE B 1 18 ? 3.471 -11.656 -10.594 1 95.44 18 ILE B C 1
ATOM 870 O O . ILE B 1 18 ? 4.324 -11.562 -9.711 1 95.44 18 ILE B O 1
ATOM 874 N N . LYS B 1 19 ? 2.994 -10.672 -11.219 1 93.81 19 LYS B N 1
ATOM 875 C CA . LYS B 1 19 ? 3.25 -9.281 -10.844 1 93.81 19 LYS B CA 1
ATOM 876 C C . LYS B 1 19 ? 2.076 -8.703 -10.062 1 93.81 19 LYS B C 1
ATOM 878 O O . LYS B 1 19 ? 0.919 -8.859 -10.461 1 93.81 19 LYS B O 1
ATOM 883 N N . PHE B 1 20 ? 2.4 -8.062 -8.906 1 92.44 20 PHE B N 1
ATOM 884 C CA . PHE B 1 20 ? 1.357 -7.461 -8.078 1 92.44 20 PHE B CA 1
ATOM 885 C C . PHE B 1 20 ? 1.37 -5.941 -8.211 1 92.44 20 PHE B C 1
ATOM 887 O O . PHE B 1 20 ? 2.416 -5.309 -8.047 1 92.44 20 PHE B O 1
ATOM 894 N N . PHE B 1 21 ? 0.188 -5.43 -8.453 1 89.69 21 PHE B N 1
ATOM 895 C CA . PHE B 1 21 ? -0.06 -3.992 -8.414 1 89.69 21 PHE B CA 1
ATOM 896 C C . PHE B 1 21 ? -1.107 -3.652 -7.359 1 89.69 21 PHE B C 1
ATOM 898 O O . PHE B 1 21 ? -2.033 -4.43 -7.125 1 89.69 21 PHE B O 1
ATOM 905 N N . GLY B 1 22 ? -0.875 -2.551 -6.773 1 85.19 22 GLY B N 1
ATOM 906 C CA . GLY B 1 22 ? -1.828 -2.273 -5.711 1 85.19 22 GLY B CA 1
ATOM 907 C C . GLY B 1 22 ? -2.18 -0.802 -5.594 1 85.19 22 GLY B C 1
ATOM 908 O O . GLY B 1 22 ? -1.479 0.054 -6.137 1 85.19 22 GLY B O 1
ATOM 909 N N . THR B 1 23 ? -3.346 -0.615 -5.098 1 82.62 23 THR B N 1
ATOM 910 C CA . THR B 1 23 ? -3.82 0.719 -4.746 1 82.62 23 THR B CA 1
ATOM 911 C C . THR B 1 23 ? -4.176 0.794 -3.266 1 82.62 23 THR B C 1
ATOM 913 O O . THR B 1 23 ? -4.555 -0.211 -2.66 1 82.62 23 THR B O 1
ATOM 916 N N . LEU B 1 24 ? -3.623 1.708 -2.693 1 77.69 24 LEU B N 1
ATOM 917 C CA . LEU B 1 24 ? -4.082 2.107 -1.367 1 77.69 24 LEU B CA 1
ATOM 918 C C . LEU B 1 24 ? -5.141 3.199 -1.466 1 77.69 24 LEU B C 1
ATOM 920 O O . LEU B 1 24 ? -4.922 4.227 -2.107 1 77.69 24 LEU B O 1
ATOM 924 N N . GLU B 1 25 ? -6.457 2.713 -1.105 1 73.25 25 GLU B N 1
ATOM 925 C CA . GLU B 1 25 ? -7.488 3.744 -1.134 1 73.25 25 GLU B CA 1
ATOM 926 C C . GLU B 1 25 ? -7.785 4.27 0.269 1 73.25 25 GLU B C 1
ATOM 928 O O . GLU B 1 25 ? -8.172 3.504 1.155 1 73.25 25 GLU B O 1
ATOM 933 N N . VAL B 1 26 ? -7.531 5.492 0.729 1 69.31 26 VAL B N 1
ATOM 934 C CA . VAL B 1 26 ? -7.707 6.758 1.435 1 69.31 26 VAL B CA 1
ATOM 935 C C . VAL B 1 26 ? -7.344 6.582 2.908 1 69.31 26 VAL B C 1
ATOM 937 O O . VAL B 1 26 ? -8.039 5.883 3.646 1 69.31 26 VAL B O 1
ATOM 940 N N . LEU B 1 27 ? -6.25 6.484 3.508 1 79.88 27 LEU B N 1
ATOM 941 C CA . LEU B 1 27 ? -5.949 6.816 4.898 1 79.88 27 LEU B CA 1
ATOM 942 C C . LEU B 1 27 ? -6.043 8.32 5.133 1 79.88 27 LEU B C 1
ATOM 944 O O . LEU B 1 27 ? -5.684 9.109 4.262 1 79.88 27 LEU B O 1
ATOM 948 N N . HIS B 1 28 ? -6.746 8.617 6.18 1 89.12 28 HIS B N 1
ATOM 949 C CA . HIS B 1 28 ? -6.898 10.031 6.496 1 89.12 28 HIS B CA 1
ATOM 950 C C . HIS B 1 28 ? -6.117 10.406 7.754 1 89.12 28 HIS B C 1
ATOM 952 O O . HIS B 1 28 ? -5.867 9.555 8.609 1 89.12 28 HIS B O 1
ATOM 958 N N . SER B 1 29 ? -5.746 11.578 7.734 1 92.5 29 SER B N 1
ATOM 959 C CA . SER B 1 29 ? -5.172 12.172 8.938 1 92.5 29 SER B CA 1
ATOM 960 C C . SER B 1 29 ? -5.68 13.594 9.141 1 92.5 29 SER B C 1
ATOM 962 O O . SER B 1 29 ? -5.859 14.344 8.18 1 92.5 29 SER B O 1
ATOM 964 N N . HIS B 1 30 ? -6.008 13.828 10.359 1 95.19 30 HIS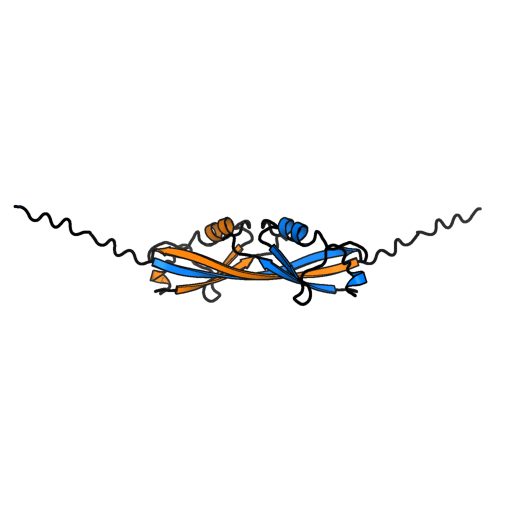 B N 1
ATOM 965 C CA . HIS B 1 30 ? -6.285 15.211 10.734 1 95.19 30 HIS B CA 1
ATOM 966 C C . HIS B 1 30 ? -5.066 15.859 11.383 1 95.19 30 HIS B C 1
ATOM 968 O O . HIS B 1 30 ? -4.578 15.398 12.414 1 95.19 30 HIS B O 1
ATOM 974 N N . VAL B 1 31 ? -4.574 16.844 10.727 1 95.56 31 VAL B N 1
ATOM 975 C CA . VAL B 1 31 ? -3.355 17.484 11.203 1 95.56 31 VAL B CA 1
ATOM 976 C C . VAL B 1 31 ? -3.625 18.969 11.477 1 95.56 31 VAL B C 1
ATOM 978 O O . VAL B 1 31 ? -4.359 19.609 10.734 1 95.56 31 VAL B O 1
ATOM 981 N N . GLU B 1 32 ? -3.002 19.391 12.57 1 95.81 32 GLU B N 1
ATOM 982 C CA . GLU B 1 32 ? -3.076 20.828 12.844 1 95.81 32 GLU B CA 1
ATOM 983 C C . GLU B 1 32 ? -2.355 21.625 11.766 1 95.81 32 GLU B C 1
ATOM 985 O O . GLU B 1 32 ? -1.341 21.188 11.227 1 95.81 32 GLU B O 1
ATOM 990 N N . GLU B 1 33 ? -2.805 22.812 11.523 1 95.56 33 GLU B N 1
ATOM 991 C CA . GLU B 1 33 ? -2.299 23.688 10.469 1 95.56 33 GLU B CA 1
ATOM 992 C C . GLU B 1 33 ? -0.814 23.984 10.656 1 95.56 33 GLU B C 1
ATOM 994 O O . GLU B 1 33 ? -0.074 24.125 9.688 1 95.56 33 GLU B O 1
ATOM 999 N N . ASN B 1 34 ? -0.453 24.016 11.914 1 95.5 34 ASN B N 1
ATOM 1000 C CA . ASN B 1 34 ? 0.922 24.406 12.203 1 95.5 34 ASN B CA 1
ATOM 1001 C C . ASN B 1 34 ? 1.782 23.203 12.57 1 95.5 34 ASN B C 1
ATOM 1003 O O . ASN B 1 34 ? 2.953 23.359 12.922 1 95.5 34 ASN B O 1
ATOM 1007 N N . GLU B 1 35 ? 1.251 21.984 12.391 1 95.88 35 GLU B N 1
ATOM 1008 C CA . GLU B 1 35 ? 2.01 20.781 12.695 1 95.88 35 GLU B CA 1
ATOM 1009 C C . GLU B 1 35 ? 3.027 20.469 11.602 1 95.88 35 GLU B C 1
ATOM 1011 O O . GLU B 1 35 ? 2.686 20.453 10.422 1 95.88 35 GLU B O 1
ATOM 1016 N N . LYS B 1 36 ? 4.27 20.359 12.008 1 97.62 36 LYS B N 1
ATOM 1017 C CA . LYS B 1 36 ? 5.293 19.938 11.055 1 97.62 36 LYS B CA 1
ATOM 1018 C C . LYS B 1 36 ? 4.996 18.562 10.492 1 97.62 36 LYS B C 1
ATOM 1020 O O . LYS B 1 36 ? 4.559 17.672 11.219 1 97.62 36 LYS B O 1
ATOM 1025 N N . LEU B 1 37 ? 5.312 18.344 9.227 1 97 37 LEU B N 1
ATOM 1026 C CA . LEU B 1 37 ? 4.906 17.141 8.508 1 97 37 LEU B CA 1
ATOM 1027 C C . LEU B 1 37 ? 6.066 16.172 8.391 1 97 37 LEU B C 1
ATOM 1029 O O . LEU B 1 37 ? 6.016 15.227 7.59 1 97 37 LEU B O 1
ATOM 1033 N N . GLY B 1 38 ? 7.062 16.328 9.133 1 96.25 38 GLY B N 1
ATOM 1034 C CA . GLY B 1 38 ? 8.266 15.523 9.039 1 96.25 38 GLY B CA 1
ATOM 1035 C C . GLY B 1 38 ? 8.039 14.07 9.414 1 96.25 38 GLY B C 1
ATOM 1036 O O . GLY B 1 38 ? 8.805 13.195 9.016 1 96.25 38 GLY B O 1
ATOM 1037 N N . ARG B 1 39 ? 7.047 13.789 10.195 1 95.19 39 ARG B N 1
ATOM 1038 C CA . ARG B 1 39 ? 6.789 12.43 10.672 1 95.19 39 ARG B CA 1
ATOM 1039 C C . ARG B 1 39 ? 5.648 11.781 9.898 1 95.19 39 ARG B C 1
ATOM 1041 O O . ARG B 1 39 ? 5.16 10.719 10.273 1 95.19 39 ARG B O 1
ATOM 1048 N N . LEU B 1 40 ? 5.266 12.328 8.891 1 94.38 40 LEU B N 1
ATOM 1049 C CA . LEU B 1 40 ? 4.102 11.836 8.164 1 94.38 40 LEU B CA 1
ATOM 1050 C C . LEU B 1 40 ? 4.344 10.414 7.652 1 94.38 40 LEU B C 1
ATOM 1052 O O . LEU B 1 40 ? 3.479 9.547 7.781 1 94.38 40 LEU B O 1
ATOM 1056 N N . 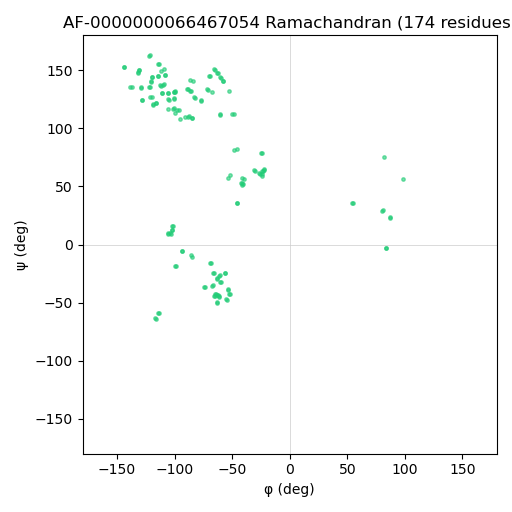ASP B 1 41 ? 5.523 10.195 7.113 1 93.31 41 ASP B N 1
ATOM 1057 C CA . ASP B 1 41 ? 5.883 8.859 6.656 1 93.31 41 ASP B CA 1
ATOM 1058 C C . ASP B 1 41 ? 5.727 7.832 7.781 1 93.31 41 ASP B C 1
ATOM 1060 O O . ASP B 1 41 ? 5.16 6.758 7.574 1 93.31 41 ASP B O 1
ATOM 1064 N N . LYS B 1 42 ? 6.25 8.188 8.945 1 94.69 42 LYS B N 1
ATOM 1065 C CA . LYS B 1 42 ? 6.172 7.285 10.094 1 94.69 42 LYS B CA 1
ATOM 1066 C C . LYS B 1 42 ? 4.723 7.07 10.523 1 94.69 42 LYS B C 1
ATOM 1068 O O . LYS B 1 42 ? 4.312 5.941 10.797 1 94.69 42 LYS B O 1
ATOM 1073 N N . ARG B 1 43 ? 3.949 8.102 10.547 1 93 43 ARG B N 1
ATOM 1074 C CA . ARG B 1 43 ? 2.547 8.008 10.938 1 93 43 ARG B CA 1
ATOM 1075 C C . ARG B 1 43 ? 1.776 7.09 9.992 1 93 43 ARG B C 1
ATOM 1077 O O . ARG B 1 43 ? 0.979 6.262 10.43 1 93 43 ARG B O 1
ATOM 1084 N N . ILE B 1 44 ? 2.053 7.328 8.727 1 91.81 44 ILE B N 1
ATOM 1085 C CA . ILE B 1 44 ? 1.377 6.496 7.734 1 91.81 44 ILE B CA 1
ATOM 1086 C C . ILE B 1 44 ? 1.832 5.047 7.883 1 91.81 44 ILE B C 1
ATOM 1088 O O . ILE B 1 44 ? 1.016 4.125 7.812 1 91.81 44 ILE B O 1
ATOM 1092 N N . SER B 1 45 ? 3.125 4.859 8.039 1 91.38 45 SER B N 1
ATOM 1093 C CA . SER B 1 45 ? 3.688 3.525 8.227 1 91.38 45 SER B CA 1
ATOM 1094 C C . SER B 1 45 ? 2.986 2.783 9.359 1 91.38 45 SER B C 1
ATOM 1096 O O . SER B 1 45 ? 2.67 1.599 9.234 1 91.38 45 SER B O 1
ATOM 1098 N N . GLU B 1 46 ? 2.715 3.449 10.477 1 89.38 46 GLU B N 1
ATOM 1099 C CA . GLU B 1 46 ? 2.047 2.869 11.641 1 89.38 46 GLU B CA 1
ATOM 1100 C C . GLU B 1 46 ? 0.596 2.516 11.32 1 89.38 46 GLU B C 1
ATOM 1102 O O . GLU B 1 46 ? 0.082 1.497 11.781 1 89.38 46 GLU B O 1
ATOM 1107 N N . LYS B 1 47 ? 0.059 3.303 10.531 1 86.12 47 LYS B N 1
ATOM 1108 C CA . LYS B 1 47 ? -1.348 3.084 10.211 1 86.12 47 LYS B CA 1
ATOM 1109 C C . LYS B 1 47 ? -1.517 1.9 9.266 1 86.12 47 LYS B C 1
ATOM 1111 O O . LYS B 1 47 ? -2.465 1.122 9.398 1 86.12 47 LYS B O 1
ATOM 1116 N N . ILE B 1 48 ? -0.629 1.705 8.344 1 82.94 48 ILE B N 1
ATOM 1117 C CA . ILE B 1 48 ? -0.823 0.658 7.344 1 82.94 48 ILE B CA 1
ATOM 1118 C C . ILE B 1 48 ? -0.028 -0.584 7.738 1 82.94 48 ILE B C 1
ATOM 1120 O O . ILE B 1 48 ? -0.235 -1.665 7.184 1 82.94 48 ILE B O 1
ATOM 1124 N N . GLY B 1 49 ? 0.905 -0.362 8.586 1 83.5 49 GLY B N 1
ATOM 1125 C CA . GLY B 1 49 ? 1.696 -1.499 9.031 1 83.5 49 GLY B CA 1
ATOM 1126 C C . GLY B 1 49 ? 2.879 -1.792 8.125 1 83.5 49 GLY B C 1
ATOM 1127 O O . GLY B 1 49 ? 3.254 -2.951 7.941 1 83.5 49 GLY B O 1
ATOM 1128 N N . VAL B 1 50 ? 3.344 -0.919 7.418 1 86.19 50 VAL B N 1
ATOM 1129 C CA . VAL B 1 50 ? 4.539 -1.03 6.586 1 86.19 50 VAL B CA 1
ATOM 1130 C C . VAL B 1 50 ? 5.66 -0.182 7.176 1 86.19 50 VAL B C 1
ATOM 1132 O O . VAL B 1 50 ? 5.434 0.951 7.605 1 86.19 50 VAL B O 1
ATOM 1135 N N . ASP B 1 51 ? 6.863 -0.81 7.145 1 89.94 51 ASP B N 1
ATOM 1136 C CA . ASP B 1 51 ? 7.996 -0.065 7.68 1 89.94 51 ASP B CA 1
ATOM 1137 C C . ASP B 1 51 ? 8.18 1.262 6.945 1 89.94 51 ASP B C 1
ATOM 1139 O O . ASP B 1 51 ? 8.078 1.316 5.719 1 89.94 51 ASP B O 1
ATOM 1143 N N . ALA B 1 52 ? 8.508 2.295 7.68 1 92.25 52 ALA B N 1
ATOM 1144 C CA . ALA B 1 52 ? 8.625 3.652 7.152 1 92.25 52 ALA B CA 1
ATOM 1145 C C . ALA B 1 52 ? 9.695 3.732 6.07 1 92.25 52 ALA B C 1
ATOM 1147 O O . ALA B 1 52 ? 9.617 4.566 5.164 1 92.25 52 ALA B O 1
ATOM 1148 N N . LYS B 1 53 ? 10.648 2.809 6.191 1 90.44 53 LYS B N 1
ATOM 1149 C CA . LYS B 1 53 ? 11.742 2.838 5.219 1 90.44 53 LYS B CA 1
ATOM 1150 C C . LYS B 1 53 ? 11.25 2.438 3.832 1 90.44 53 LYS B C 1
ATOM 1152 O O . LYS B 1 53 ? 11.922 2.682 2.832 1 90.44 53 LYS B O 1
ATOM 1157 N N . PHE B 1 54 ? 10.086 1.83 3.758 1 87.25 54 PHE B N 1
ATOM 1158 C CA . PHE B 1 54 ? 9.539 1.379 2.484 1 87.25 54 PHE B CA 1
ATOM 1159 C C . PHE B 1 54 ? 8.406 2.291 2.029 1 87.25 54 PHE B C 1
ATOM 1161 O O . PHE B 1 54 ? 7.672 1.962 1.094 1 87.25 54 PHE B O 1
ATOM 1168 N N . ILE B 1 55 ? 8.234 3.391 2.697 1 89.38 55 ILE B N 1
ATOM 1169 C CA . ILE B 1 55 ? 7.129 4.297 2.398 1 89.38 55 ILE B CA 1
ATOM 1170 C C . ILE B 1 55 ? 7.676 5.684 2.061 1 89.38 55 ILE B C 1
ATOM 1172 O O . ILE B 1 55 ? 8.594 6.172 2.725 1 89.38 55 ILE B O 1
ATOM 1176 N N . ARG B 1 56 ? 7.16 6.281 1.037 1 91.69 56 ARG B N 1
ATOM 1177 C CA . ARG B 1 56 ? 7.418 7.688 0.735 1 91.69 56 ARG B CA 1
ATOM 1178 C C . ARG B 1 56 ? 6.113 8.445 0.524 1 91.69 56 ARG B C 1
ATOM 1180 O O . ARG B 1 56 ? 5.281 8.055 -0.296 1 91.69 56 ARG B O 1
ATOM 1187 N N . VAL B 1 57 ? 5.922 9.477 1.249 1 94.38 57 VAL B N 1
ATOM 1188 C CA . VAL B 1 57 ? 4.766 10.352 1.106 1 94.38 57 VAL B CA 1
ATOM 1189 C C . VAL B 1 57 ? 5.148 11.586 0.303 1 94.38 57 VAL B C 1
ATOM 1191 O O . VAL B 1 57 ? 6.176 12.219 0.571 1 94.38 57 VAL B O 1
ATOM 1194 N N . THR B 1 58 ? 4.395 11.938 -0.646 1 95.62 58 THR B N 1
ATOM 1195 C CA . THR B 1 58 ? 4.645 13.109 -1.478 1 95.62 58 THR B CA 1
ATOM 1196 C C . THR B 1 58 ? 3.385 13.961 -1.6 1 95.62 58 THR B C 1
ATOM 1198 O O . THR B 1 58 ? 2.271 13.461 -1.421 1 95.62 58 THR B O 1
ATOM 1201 N N . TYR B 1 59 ? 3.543 15.242 -1.771 1 96.44 59 TYR B N 1
ATOM 1202 C CA . TYR B 1 59 ? 2.494 16.219 -2.068 1 96.44 59 TYR B CA 1
ATOM 1203 C C . TYR B 1 59 ? 2.748 16.891 -3.406 1 96.44 59 TYR B C 1
ATOM 1205 O O . TYR B 1 59 ? 3.795 17.516 -3.602 1 96.44 59 TYR B O 1
ATOM 1213 N N . ASN B 1 60 ? 1.765 16.672 -4.199 1 95.12 60 ASN B N 1
ATOM 1214 C CA . ASN B 1 60 ? 1.925 17.203 -5.551 1 95.12 60 ASN B CA 1
ATOM 1215 C C . ASN B 1 60 ? 3.213 16.703 -6.199 1 95.12 60 ASN B C 1
ATOM 1217 O O . ASN B 1 60 ? 3.92 17.469 -6.855 1 95.12 60 ASN B O 1
ATOM 1221 N N . GLY B 1 61 ? 3.514 15.539 -5.895 1 93.25 61 GLY B N 1
ATOM 1222 C CA . GLY B 1 61 ? 4.629 14.867 -6.539 1 93.25 61 GLY B CA 1
ATOM 1223 C C . GLY B 1 61 ? 5.969 15.195 -5.914 1 93.25 61 GLY B C 1
ATOM 1224 O O . GLY B 1 61 ? 7 14.656 -6.316 1 93.25 61 GLY B O 1
ATOM 1225 N N . ARG B 1 62 ? 6.008 16.016 -4.984 1 94.75 62 ARG B N 1
ATOM 1226 C CA . ARG B 1 62 ? 7.25 16.406 -4.328 1 94.75 62 ARG B CA 1
ATOM 1227 C C . ARG B 1 62 ? 7.34 15.82 -2.924 1 94.75 62 ARG B C 1
ATOM 1229 O O . ARG B 1 62 ? 6.328 15.711 -2.223 1 94.75 62 ARG B O 1
ATOM 1236 N N . PRO B 1 63 ? 8.586 15.492 -2.537 1 94.75 63 PRO B N 1
ATOM 1237 C CA . PRO B 1 63 ? 8.75 15.07 -1.146 1 94.75 63 PRO B CA 1
ATOM 1238 C C . PRO B 1 63 ? 8.398 16.172 -0.148 1 94.75 63 PRO B C 1
ATOM 1240 O O . PRO B 1 63 ? 8.555 17.359 -0.449 1 94.75 63 PRO B O 1
ATOM 1243 N N . ILE B 1 64 ? 7.922 15.703 0.905 1 94.75 64 ILE B N 1
ATOM 1244 C CA . ILE B 1 64 ? 7.539 16.656 1.938 1 94.75 64 ILE B CA 1
ATOM 1245 C C . ILE B 1 64 ? 8.766 17.047 2.754 1 94.75 64 ILE B C 1
ATOM 1247 O O . ILE B 1 64 ? 9.523 16.188 3.215 1 94.75 64 ILE B O 1
ATOM 1251 N N . ASP B 1 65 ? 9 18.344 2.861 1 95.88 65 ASP B N 1
ATOM 1252 C CA . ASP B 1 65 ? 10.039 18.828 3.76 1 95.88 65 ASP B CA 1
ATOM 1253 C C . ASP B 1 65 ? 9.617 18.672 5.223 1 95.88 65 ASP B C 1
ATOM 1255 O O . ASP B 1 65 ? 8.492 19 5.59 1 95.88 65 ASP B O 1
ATOM 1259 N N . PRO B 1 66 ? 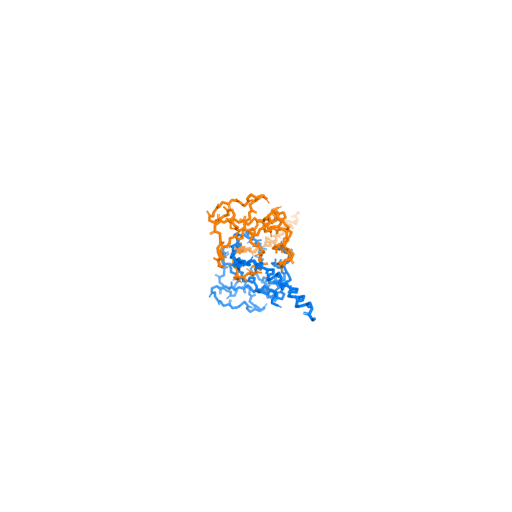10.531 18.141 6.082 1 96.19 66 PRO B N 1
ATOM 1260 C CA . PRO B 1 66 ? 10.195 17.906 7.484 1 96.19 66 PRO B CA 1
ATOM 1261 C C . PRO B 1 66 ? 9.719 19.172 8.195 1 96.19 66 PRO B C 1
ATOM 1263 O O . PRO B 1 66 ? 8.969 19.094 9.172 1 96.19 66 PRO B O 1
ATOM 1266 N N . MET B 1 67 ? 10.078 20.344 7.746 1 97.19 67 MET B N 1
ATOM 1267 C CA . MET B 1 67 ? 9.727 21.609 8.391 1 97.19 67 MET B CA 1
ATOM 1268 C C . MET B 1 67 ? 8.445 22.188 7.797 1 97.19 67 MET B C 1
ATOM 1270 O O . MET B 1 67 ? 7.898 23.156 8.32 1 97.19 67 MET B O 1
ATOM 1274 N N . ASP B 1 68 ? 7.941 21.562 6.773 1 97.19 68 ASP B N 1
ATOM 1275 C CA . ASP B 1 68 ? 6.699 22.047 6.16 1 97.19 68 ASP B CA 1
ATOM 1276 C C . ASP B 1 68 ? 5.508 21.812 7.09 1 97.19 68 ASP B C 1
ATOM 1278 O O . ASP B 1 68 ? 5.496 20.859 7.871 1 97.19 68 ASP B O 1
ATOM 1282 N N . THR B 1 69 ? 4.637 22.641 7.078 1 97.12 69 THR B N 1
ATOM 1283 C CA . THR B 1 69 ? 3.34 22.547 7.742 1 97.12 69 THR B CA 1
ATOM 1284 C C . THR B 1 69 ? 2.203 22.672 6.73 1 97.12 69 THR B C 1
ATOM 1286 O O . THR B 1 69 ? 2.414 23.141 5.609 1 97.12 69 THR B O 1
ATOM 1289 N N . PRO B 1 70 ? 1.006 22.266 7.109 1 96.81 70 PRO B N 1
ATOM 1290 C CA . PRO B 1 70 ? -0.124 22.531 6.219 1 96.81 70 PRO B CA 1
ATOM 1291 C C . PRO B 1 70 ? -0.238 24.016 5.844 1 96.81 70 PRO B C 1
ATOM 1293 O O . PRO B 1 70 ? -0.502 24.344 4.684 1 96.81 70 PRO B O 1
ATOM 1296 N N . TYR B 1 71 ? 0.014 24.844 6.762 1 96.06 71 TYR B N 1
ATOM 1297 C CA . TYR B 1 71 ? -0.047 26.281 6.52 1 96.06 71 TYR B CA 1
ATOM 1298 C C . TYR B 1 71 ? 0.985 26.703 5.48 1 96.06 71 TYR B C 1
ATOM 1300 O O . TYR B 1 71 ? 0.658 27.422 4.523 1 96.06 71 TYR B O 1
ATOM 1308 N N . SER B 1 72 ? 2.26 26.25 5.676 1 96.81 72 SER B N 1
ATOM 1309 C CA . SER B 1 72 ? 3.334 26.625 4.766 1 96.81 72 SER B CA 1
ATOM 1310 C C . SER B 1 72 ? 3.092 26.094 3.363 1 96.81 72 SER B C 1
ATOM 1312 O O . SER B 1 72 ? 3.568 26.656 2.381 1 96.81 72 SER B O 1
ATOM 1314 N N . LEU B 1 73 ? 2.389 24.953 3.324 1 96.38 73 LEU B N 1
ATOM 1315 C CA . LEU B 1 73 ? 2.086 24.344 2.031 1 96.38 73 LEU B CA 1
ATOM 1316 C C . LEU B 1 73 ? 0.824 24.953 1.429 1 96.38 73 LEU B C 1
ATOM 1318 O O . LEU B 1 73 ? 0.476 24.656 0.281 1 96.38 73 LEU B O 1
ATOM 1322 N N . GLY B 1 74 ? 0.089 25.734 2.209 1 95.75 74 GLY B N 1
ATOM 1323 C CA . GLY B 1 74 ? -1.116 26.406 1.731 1 95.75 74 GLY B CA 1
ATOM 1324 C C . GLY B 1 74 ? -2.33 25.484 1.725 1 95.75 74 GLY B C 1
ATOM 1325 O O . GLY B 1 74 ? -3.23 25.656 0.899 1 95.75 74 GLY B O 1
ATOM 1326 N N . LEU B 1 75 ? -2.307 24.531 2.666 1 95.56 75 LEU B N 1
ATOM 1327 C CA . LEU B 1 75 ? -3.43 23.609 2.75 1 95.56 75 LEU B CA 1
ATOM 1328 C C . LEU B 1 75 ? -4.539 24.172 3.629 1 95.56 75 LEU B C 1
ATOM 1330 O O . LEU B 1 75 ? -4.266 24.797 4.66 1 95.56 75 LEU B O 1
ATOM 1334 N N . SER B 1 76 ? -5.719 24.156 3.225 1 89.5 76 SER B N 1
ATOM 1335 C CA . SER B 1 76 ? -6.773 24.797 3.998 1 89.5 76 SER B CA 1
ATOM 1336 C C . SER B 1 76 ? -7.762 23.766 4.547 1 89.5 76 SER B C 1
ATOM 1338 O O . SER B 1 76 ? -8.023 23.734 5.75 1 89.5 76 SER B O 1
ATOM 1340 N N . HIS B 1 77 ? -8.414 23 3.824 1 93.44 77 HIS B N 1
ATOM 1341 C CA . HIS B 1 77 ? -9.445 22.094 4.316 1 93.44 77 HIS B CA 1
ATOM 1342 C C . HIS B 1 77 ? -9.07 20.641 4.062 1 93.44 77 HIS B C 1
ATOM 1344 O O . HIS B 1 77 ? -8.883 19.875 5.004 1 93.44 77 HIS B O 1
ATOM 1350 N N . THR B 1 78 ? -8.977 20.344 2.943 1 95.25 78 THR B N 1
ATOM 1351 C CA . THR B 1 78 ? -8.656 18.984 2.557 1 95.25 78 THR B CA 1
ATOM 1352 C C . THR B 1 78 ? -7.492 18.953 1.567 1 95.25 78 THR B C 1
ATOM 1354 O O . THR B 1 78 ? -7.398 19.812 0.688 1 95.25 78 THR B O 1
ATOM 1357 N N . ALA B 1 79 ? -6.586 18.016 1.849 1 95.12 79 ALA B N 1
ATOM 1358 C CA . ALA B 1 79 ? -5.461 17.828 0.936 1 95.12 79 ALA B CA 1
ATOM 1359 C C . ALA B 1 79 ? -5.262 16.359 0.607 1 95.12 79 ALA B C 1
ATOM 1361 O O . ALA B 1 79 ? -5.559 15.484 1.429 1 95.12 79 ALA B O 1
ATOM 1362 N N . ASN B 1 80 ? -4.789 16.172 -0.651 1 95 80 ASN B N 1
ATOM 1363 C CA . ASN B 1 80 ? -4.488 14.82 -1.103 1 95 80 ASN B CA 1
ATOM 1364 C C . ASN B 1 80 ? -2.986 14.562 -1.149 1 95 80 ASN B C 1
ATOM 1366 O O . ASN B 1 80 ? -2.246 15.297 -1.807 1 95 80 ASN B O 1
ATOM 1370 N N . PHE B 1 81 ? -2.609 13.57 -0.487 1 95.25 81 PHE B N 1
ATOM 1371 C CA . PHE B 1 81 ? -1.216 13.141 -0.499 1 95.25 81 PHE B CA 1
ATOM 1372 C C . PHE B 1 81 ? -1.075 11.781 -1.169 1 95.25 81 PHE B C 1
ATOM 1374 O O . PHE B 1 81 ? -2.037 11.008 -1.233 1 95.25 81 PHE B O 1
ATOM 1381 N N . HIS B 1 82 ? 0.119 11.562 -1.68 1 93.69 82 HIS B N 1
ATOM 1382 C CA . HIS B 1 82 ? 0.403 10.297 -2.344 1 93.69 82 HIS B CA 1
ATOM 1383 C C . HIS B 1 82 ? 1.403 9.461 -1.545 1 93.69 82 HIS B C 1
ATOM 1385 O O . HIS B 1 82 ? 2.383 10 -1.023 1 93.69 82 HIS B O 1
ATOM 1391 N N . VAL B 1 83 ? 1.09 8.18 -1.465 1 92.25 83 VAL B N 1
ATOM 1392 C CA . VAL B 1 83 ? 1.956 7.242 -0.759 1 92.25 83 VAL B CA 1
ATOM 1393 C C . VAL B 1 83 ? 2.51 6.215 -1.74 1 92.25 83 VAL B C 1
ATOM 1395 O O . VAL B 1 83 ? 1.748 5.512 -2.41 1 92.25 83 VAL B O 1
ATOM 1398 N N . ASP B 1 84 ? 3.852 6.172 -1.802 1 89.06 84 ASP B N 1
ATOM 1399 C CA . ASP B 1 84 ? 4.527 5.102 -2.525 1 89.06 84 ASP B CA 1
ATOM 1400 C C . ASP B 1 84 ? 5.039 4.027 -1.567 1 89.06 84 ASP B C 1
ATOM 1402 O O . ASP B 1 84 ? 5.746 4.336 -0.605 1 89.06 84 ASP B O 1
ATOM 1406 N N . ILE B 1 85 ? 4.547 2.867 -1.698 1 86.19 85 ILE B N 1
ATOM 1407 C CA . ILE B 1 85 ? 5.113 1.733 -0.974 1 86.19 85 ILE B CA 1
ATOM 1408 C C . ILE B 1 85 ? 6.227 1.096 -1.801 1 86.19 85 ILE B C 1
ATOM 1410 O O . ILE B 1 85 ? 5.973 0.535 -2.869 1 86.19 85 ILE B O 1
ATOM 1414 N N . LEU B 1 86 ? 7.43 1.262 -1.356 1 77.25 86 LEU B N 1
ATOM 1415 C CA . LEU B 1 86 ? 8.641 0.875 -2.062 1 77.25 86 LEU B CA 1
ATOM 1416 C C . LEU B 1 86 ? 8.969 -0.595 -1.819 1 77.25 86 LEU B C 1
ATOM 1418 O O . LEU B 1 86 ? 8.508 -1.185 -0.841 1 77.25 86 LEU B O 1
ATOM 1422 N N . LYS B 1 87 ? 9.438 -1.365 -2.84 1 66.38 87 LYS B N 1
ATOM 1423 C CA . LYS B 1 87 ? 9.812 -2.775 -2.793 1 66.38 87 LYS B CA 1
ATOM 1424 C C . LYS B 1 87 ? 10.734 -3.061 -1.613 1 66.38 87 LYS B C 1
ATOM 1426 O O . LYS B 1 87 ? 11.633 -2.268 -1.315 1 66.38 87 LYS B O 1
ATOM 1431 N N . ASN B 1 88 ? 10.125 -3.906 -0.588 1 55.06 88 ASN B N 1
ATOM 1432 C CA . ASN B 1 88 ? 11.195 -4.523 0.189 1 55.06 88 ASN B CA 1
ATOM 1433 C C . ASN B 1 88 ? 12.211 -5.215 -0.711 1 55.06 88 ASN B C 1
ATOM 1435 O O . ASN B 1 88 ? 11.875 -6.176 -1.408 1 55.06 88 ASN B O 1
ATOM 1439 N N . CYS B 1 89 ? 12.844 -4.496 -1.589 1 40.56 89 CYS B N 1
ATOM 1440 C CA . CYS B 1 89 ? 13.805 -5.281 -2.357 1 40.56 89 CYS B CA 1
ATOM 1441 C C . CYS B 1 89 ? 14.812 -5.965 -1.44 1 40.56 89 CYS B C 1
ATOM 1443 O O . CYS B 1 89 ? 15.188 -5.414 -0.403 1 40.56 89 CYS B O 1
#

Nearest PDB structures (foldseek):
  3uqb-assembly1_A  TM=8.059E-01  e=1.074E-04  Saccharomyces cerevisiae S288C
  4ggq-assembly1_C  TM=8.155E-01  e=1.532E-04  Saccharomyces cerevisiae S288C
  6fj7-assembly1_A  TM=8.461E-01  e=4.145E-04  Candidatus Caldarchaeum subterraneum
  2knb-assembly1_A  TM=7.266E-01  e=1.896E-04  Rattus norvegicus
  1wju-assembly1_A  TM=6.101E-01  e=1.491E-03  Homo sapiens

Sequence (178 aa):
MSNNRRGIVKNNMRFVHIKFFGTLEVLHSHVEENEKLGRLDKRISEKIGVDAKFIRVTYNGRPIDPMDTPYSLGLSHTANFHVDILKNCMSNNRRGIVKNNMRFVHIKFFGTLEVLHSHVEENEKLGRLDKRISEKIGVDAKFIRVTYNGRPIDPMDTPYSLGLSHTANFHVDILKNC